Protein AF-L8HPZ8-F1 (afdb_monomer)

Secondary structure (DSSP, 8-state):
--GGGHHHHHHHHHS---GGGSPPPPSTT-HHHHHHHHHHHHHHHHHHHHHTTS---HHHHHHHHHHHHHHHHHHHHHH-

pLDDT: mean 92.68, std 3.65, range [73.44, 97.19]

Sequence (80 aa):
FNSWLNPLFKIGYKRRLEEDDMYSVLLEDRSQHLGEELQGYWDQEVLRAEKDVREPSLMKAILKCHWKSYLVLGIFILLE

Mean predicted aligned error: 5.31 Å

Nearest PDB structures (foldseek):
  8xom-assembly1_A  TM=9.676E-01  e=1.461E-08  Homo sapiens
  8xok-assembly1_A  TM=9.689E-01  e=3.132E-08  Homo sapiens
  8iz8-assembly1_A  TM=9.545E-01  e=3.132E-08  Homo sapiens
  8bwr-assembly1_A  TM=9.518E-01  e=4.885E-08  Homo sapiens
  8iza-assembly1_A  TM=9.271E-01  e=3.789E-08  Homo sapiens

Organism: NCBI:txid72004

Structure (mmCIF, N/CA/C/O backbone):
data_AF-L8HPZ8-F1
#
_entry.id   AF-L8HPZ8-F1
#
loop_
_atom_site.group_PDB
_atom_site.id
_atom_site.type_symbol
_atom_site.label_atom_id
_atom_site.label_alt_id
_atom_site.label_comp_id
_atom_site.label_asym_id
_atom_site.label_entity_id
_atom_site.label_seq_id
_atom_site.pdbx_PDB_ins_code
_atom_site.Cartn_x
_atom_site.Cartn_y
_atom_site.Cartn_z
_atom_site.occupancy
_atom_site.B_iso_or_equiv
_atom_site.auth_seq_id
_atom_site.auth_comp_id
_atom_site.auth_asym_id
_atom_site.auth_atom_id
_atom_site.pdbx_PDB_model_num
ATOM 1 N N . PHE A 1 1 ? 19.026 -6.677 -10.647 1.00 73.44 1 PHE A N 1
ATOM 2 C CA . PHE A 1 1 ? 18.665 -5.349 -10.108 1.00 73.44 1 PHE A CA 1
ATOM 3 C C . PHE A 1 1 ? 17.865 -4.591 -11.169 1.00 73.44 1 PHE A C 1
ATOM 5 O O . PHE A 1 1 ? 18.403 -4.382 -12.247 1.00 73.44 1 PHE A O 1
ATOM 12 N N . ASN A 1 2 ? 16.580 -4.297 -10.919 1.00 81.38 2 ASN A N 1
ATOM 13 C CA . ASN A 1 2 ? 15.669 -3.403 -11.675 1.00 81.38 2 ASN A CA 1
ATOM 14 C C . ASN A 1 2 ? 15.753 -3.362 -13.219 1.00 81.38 2 ASN A C 1
ATOM 16 O O . ASN A 1 2 ? 15.467 -2.341 -13.839 1.00 81.38 2 ASN A O 1
ATOM 20 N N . SER A 1 3 ? 16.092 -4.477 -13.870 1.00 93.06 3 SER A N 1
ATOM 21 C CA . SER A 1 3 ? 16.291 -4.533 -15.327 1.00 93.06 3 SER A CA 1
ATOM 22 C C . SER A 1 3 ? 15.011 -4.286 -16.138 1.00 93.06 3 SER A C 1
ATOM 24 O O . SER A 1 3 ? 15.090 -3.992 -17.329 1.00 93.06 3 SER A O 1
ATOM 26 N N . TRP A 1 4 ? 13.845 -4.359 -15.492 1.00 91.62 4 TRP A N 1
ATOM 27 C CA . TRP A 1 4 ? 12.539 -4.056 -16.076 1.00 91.62 4 TRP A CA 1
ATOM 28 C C . TRP A 1 4 ? 12.358 -2.566 -16.428 1.00 91.62 4 TRP A C 1
ATOM 30 O O . TRP A 1 4 ? 11.539 -2.247 -17.284 1.00 91.62 4 TRP A O 1
ATOM 40 N N . LEU A 1 5 ? 13.152 -1.657 -15.842 1.00 94.44 5 LEU A N 1
ATOM 41 C CA . LEU A 1 5 ? 13.128 -0.218 -16.157 1.00 94.44 5 LEU A CA 1
ATOM 42 C C . LEU A 1 5 ? 13.881 0.140 -17.446 1.00 94.44 5 LEU A C 1
ATOM 44 O O . LEU A 1 5 ? 13.666 1.207 -18.020 1.00 94.44 5 LEU A O 1
ATOM 48 N N . ASN A 1 6 ? 14.752 -0.748 -17.933 1.00 94.81 6 ASN A N 1
ATOM 49 C CA . ASN A 1 6 ? 15.609 -0.483 -19.091 1.00 94.81 6 ASN A CA 1
ATOM 50 C C . ASN A 1 6 ? 14.852 -0.029 -20.358 1.00 94.81 6 ASN A C 1
ATOM 52 O O . ASN A 1 6 ? 15.367 0.845 -21.059 1.00 94.81 6 ASN A O 1
ATOM 56 N N . PRO A 1 7 ? 13.665 -0.573 -20.696 1.00 94.19 7 PRO A N 1
ATOM 57 C CA . PRO A 1 7 ? 12.881 -0.089 -21.830 1.00 94.19 7 PRO A CA 1
ATOM 58 C C . PRO A 1 7 ? 12.452 1.373 -21.672 1.00 94.19 7 PRO A C 1
ATOM 60 O O . PRO A 1 7 ? 12.616 2.147 -22.612 1.00 94.19 7 PRO A O 1
ATOM 63 N N . LEU A 1 8 ? 12.002 1.775 -20.479 1.00 95.25 8 LEU A N 1
ATOM 64 C CA . LEU A 1 8 ? 11.553 3.143 -20.202 1.00 95.25 8 LEU A CA 1
ATOM 65 C C . LEU A 1 8 ? 12.705 4.144 -20.366 1.00 95.25 8 LEU A C 1
ATOM 67 O O . LEU A 1 8 ? 12.561 5.167 -21.035 1.00 95.25 8 LEU A O 1
ATOM 71 N N . PHE A 1 9 ? 13.892 3.804 -19.855 1.00 94.69 9 PHE A N 1
ATOM 72 C CA . PHE A 1 9 ? 15.086 4.637 -20.029 1.00 94.69 9 PHE A CA 1
ATOM 73 C C . PHE A 1 9 ? 15.521 4.763 -21.492 1.00 94.69 9 PHE A C 1
ATOM 75 O O . PHE A 1 9 ? 15.963 5.833 -21.906 1.00 94.69 9 PHE A O 1
ATOM 82 N N . LYS A 1 10 ? 15.357 3.716 -22.310 1.00 95.88 10 LYS A N 1
ATOM 83 C CA . LYS A 1 10 ? 15.640 3.796 -23.754 1.00 95.88 10 LYS A CA 1
ATOM 84 C C . LYS A 1 10 ? 14.694 4.749 -24.485 1.00 95.88 10 LYS A C 1
ATOM 86 O O . LYS A 1 10 ? 15.132 5.387 -25.441 1.00 95.88 10 LYS A O 1
ATOM 91 N N . ILE A 1 11 ? 13.429 4.835 -24.074 1.00 96.31 11 ILE A N 1
ATOM 92 C CA . ILE A 1 11 ? 12.454 5.772 -24.654 1.00 96.31 11 ILE A CA 1
ATOM 93 C C . ILE A 1 11 ? 12.807 7.199 -24.229 1.00 96.31 11 ILE A C 1
ATOM 95 O O . ILE A 1 11 ? 13.004 8.051 -25.095 1.00 96.31 11 ILE A O 1
ATOM 99 N N . GLY A 1 12 ? 13.014 7.418 -22.925 1.00 96.31 12 GLY A N 1
ATOM 100 C CA . GLY A 1 12 ? 13.396 8.714 -22.355 1.00 96.31 12 GLY A CA 1
ATOM 101 C C . GLY A 1 12 ? 14.723 9.270 -22.888 1.00 96.31 12 GLY A C 1
ATOM 102 O O . GLY A 1 12 ? 14.916 10.480 -22.946 1.00 96.31 12 GLY A O 1
ATOM 103 N N . TYR A 1 13 ? 15.638 8.395 -23.321 1.00 96.69 13 TYR A N 1
ATOM 104 C CA . TYR A 1 13 ? 16.874 8.804 -23.991 1.00 96.69 13 TYR A CA 1
ATOM 105 C C . TYR A 1 13 ? 16.635 9.350 -25.408 1.00 96.69 13 TYR A C 1
ATOM 107 O O . TYR A 1 13 ? 17.362 10.231 -25.861 1.00 96.69 13 TYR A O 1
ATOM 115 N N . LYS A 1 14 ? 15.634 8.829 -26.128 1.00 96.81 14 LYS A N 1
ATOM 116 C CA . LYS A 1 14 ? 15.335 9.214 -27.519 1.00 96.81 14 LYS A CA 1
ATOM 117 C C . LYS A 1 14 ? 14.408 10.422 -27.614 1.00 96.81 14 LYS A C 1
ATOM 119 O O . LYS A 1 14 ? 14.535 11.206 -28.550 1.00 96.81 14 LYS A O 1
ATOM 124 N N . ARG A 1 15 ? 13.454 10.541 -26.690 1.00 97.19 15 ARG A N 1
ATOM 125 C CA . ARG A 1 15 ? 12.450 11.611 -26.644 1.00 97.19 15 ARG A CA 1
ATOM 126 C C . ARG A 1 15 ? 11.994 11.866 -25.209 1.00 97.19 15 ARG A C 1
ATOM 128 O O . ARG A 1 15 ? 12.229 11.043 -24.331 1.00 97.19 15 ARG A O 1
ATOM 135 N N . ARG A 1 16 ? 11.309 12.991 -24.973 1.00 96.00 16 ARG A N 1
ATOM 136 C CA . ARG A 1 16 ? 10.607 13.203 -23.696 1.00 96.00 16 ARG A CA 1
ATOM 137 C C . ARG A 1 16 ? 9.493 12.166 -23.542 1.00 96.00 16 ARG A C 1
ATOM 139 O O . ARG A 1 16 ? 8.820 11.860 -24.518 1.00 96.00 16 ARG A O 1
ATOM 146 N N . LEU A 1 17 ? 9.338 11.648 -22.326 1.00 96.75 17 LEU A N 1
ATOM 147 C CA . LEU A 1 17 ? 8.268 10.712 -21.989 1.00 96.75 17 LEU A CA 1
ATOM 148 C C . LEU A 1 17 ? 6.914 11.4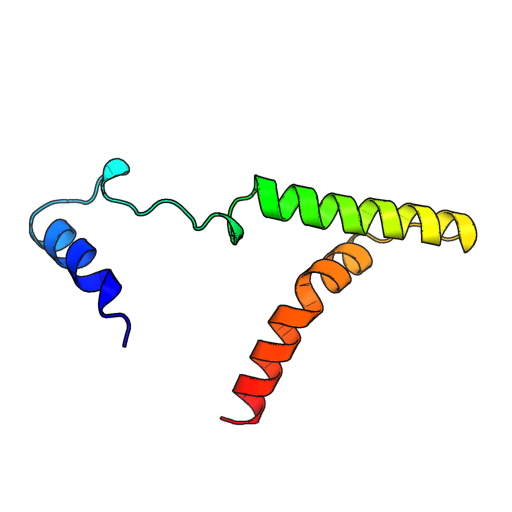25 -21.997 1.00 96.75 17 LEU A C 1
ATOM 150 O O . LEU A 1 17 ? 6.805 12.566 -21.543 1.00 96.75 17 LEU A O 1
ATOM 154 N N . GLU A 1 18 ? 5.910 10.719 -22.492 1.00 96.25 18 GLU A N 1
ATOM 155 C CA . GLU A 1 18 ? 4.500 11.100 -22.458 1.00 96.25 18 GLU A CA 1
ATOM 156 C C . GLU A 1 18 ? 3.742 10.202 -21.472 1.00 96.25 18 GLU A C 1
ATOM 158 O O . GLU A 1 18 ? 4.276 9.203 -20.989 1.00 96.25 18 GLU A O 1
ATOM 163 N N . GLU A 1 19 ? 2.498 10.556 -21.149 1.00 92.88 19 GLU A N 1
ATOM 164 C CA . GLU A 1 19 ? 1.669 9.786 -20.211 1.00 92.88 19 GLU A CA 1
ATOM 165 C C . GLU A 1 19 ? 1.461 8.339 -20.682 1.00 92.88 19 GLU A C 1
ATOM 167 O O . GLU A 1 19 ? 1.599 7.411 -19.890 1.00 92.88 19 GLU A O 1
ATOM 172 N N . ASP A 1 20 ? 1.262 8.141 -21.987 1.00 93.38 20 ASP A N 1
ATOM 173 C CA . ASP A 1 20 ? 1.086 6.819 -22.599 1.00 93.38 20 ASP A CA 1
ATOM 174 C C . ASP A 1 20 ? 2.347 5.934 -22.534 1.00 93.38 20 ASP A C 1
ATOM 176 O O . ASP A 1 20 ? 2.258 4.715 -22.687 1.00 93.38 20 ASP A O 1
ATOM 180 N N . ASP A 1 21 ? 3.532 6.520 -22.306 1.00 93.88 21 ASP A N 1
ATOM 181 C CA . ASP A 1 21 ? 4.778 5.763 -22.116 1.00 93.88 21 ASP A CA 1
ATOM 182 C C . ASP A 1 21 ? 4.893 5.181 -20.693 1.00 93.88 21 ASP A C 1
ATOM 184 O O . ASP A 1 21 ? 5.749 4.326 -20.437 1.00 93.88 21 ASP A O 1
ATOM 188 N N . MET A 1 22 ? 4.076 5.657 -19.748 1.00 94.25 22 MET A N 1
ATOM 189 C CA . MET A 1 22 ? 4.134 5.248 -18.349 1.00 94.25 22 MET A CA 1
ATOM 190 C C . MET A 1 22 ? 3.390 3.933 -18.123 1.00 94.25 22 MET A C 1
ATOM 192 O O . MET A 1 22 ? 2.293 3.700 -18.625 1.00 94.25 22 MET A O 1
ATOM 196 N N . TYR A 1 23 ? 3.975 3.061 -17.301 1.00 92.38 23 TYR A N 1
ATOM 197 C CA . TYR A 1 23 ? 3.299 1.837 -16.890 1.00 92.38 23 TYR A CA 1
ATOM 198 C C . TYR A 1 23 ? 2.074 2.157 -16.030 1.00 92.38 23 TYR A C 1
ATOM 200 O O . TYR A 1 23 ? 2.141 2.982 -15.117 1.00 92.38 23 TYR A O 1
ATOM 208 N N . SER A 1 24 ? 0.974 1.445 -16.274 1.00 91.75 24 SER A N 1
ATOM 209 C CA . SER A 1 24 ? -0.174 1.473 -15.373 1.00 91.75 24 SER A CA 1
ATOM 210 C C . SER A 1 24 ? 0.220 0.944 -13.998 1.00 91.75 24 SER A C 1
ATOM 212 O O . SER A 1 24 ? 0.965 -0.036 -13.904 1.00 91.75 24 SER A O 1
ATOM 214 N N . VAL A 1 25 ? -0.353 1.527 -12.947 1.00 91.31 25 VAL A N 1
ATOM 215 C CA . VAL A 1 25 ? -0.237 0.976 -11.595 1.00 91.31 25 VAL A CA 1
ATOM 216 C C . VAL A 1 25 ? -0.709 -0.478 -11.558 1.00 91.31 25 VAL A C 1
ATOM 218 O O . VAL A 1 25 ? -1.676 -0.859 -12.236 1.00 91.31 25 VAL A O 1
ATOM 221 N N . LEU A 1 26 ? -0.011 -1.278 -10.752 1.00 90.69 26 LEU A N 1
ATOM 222 C CA . LEU A 1 26 ? -0.419 -2.638 -10.422 1.00 90.69 26 LEU A CA 1
ATOM 223 C C . LEU A 1 26 ? -1.838 -2.617 -9.847 1.00 90.69 26 LEU A C 1
ATOM 225 O O . LEU A 1 26 ? -2.267 -1.614 -9.276 1.00 90.6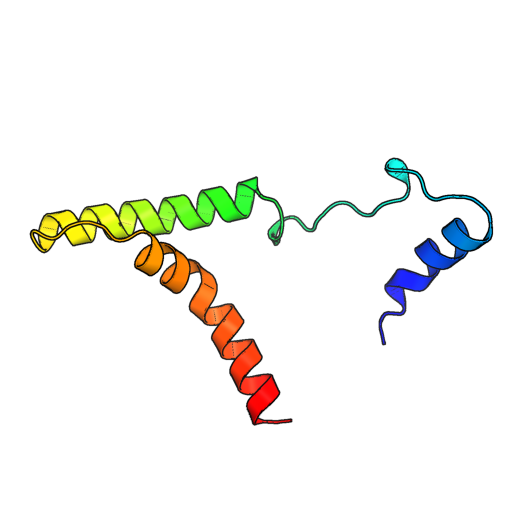9 26 LEU A O 1
ATOM 229 N N . LEU A 1 27 ? -2.591 -3.700 -10.038 1.00 89.19 27 LEU A N 1
ATOM 230 C CA . LEU A 1 27 ? -3.985 -3.765 -9.585 1.00 89.19 27 LEU A CA 1
ATOM 231 C C . LEU A 1 27 ? -4.082 -3.557 -8.071 1.00 89.19 27 LEU A C 1
ATOM 233 O O . LEU A 1 27 ? -4.998 -2.883 -7.606 1.00 89.19 27 LEU A O 1
ATOM 237 N N . GLU A 1 28 ? -3.102 -4.082 -7.345 1.00 87.94 28 GLU A N 1
ATOM 238 C CA . GLU A 1 28 ? -2.947 -3.997 -5.899 1.00 87.94 28 GLU A CA 1
ATOM 239 C C . GLU A 1 28 ? -2.682 -2.558 -5.424 1.00 87.94 28 GLU A C 1
ATOM 241 O O . GLU A 1 28 ? -3.149 -2.164 -4.361 1.00 87.94 28 GLU A O 1
ATOM 246 N N . ASP A 1 29 ? -2.001 -1.745 -6.237 1.00 88.56 29 ASP A N 1
ATOM 247 C CA . ASP A 1 29 ? -1.643 -0.358 -5.905 1.00 88.56 29 ASP A CA 1
ATOM 248 C C . ASP A 1 29 ? -2.700 0.661 -6.366 1.00 88.56 29 ASP A C 1
ATOM 250 O O . ASP A 1 29 ? -2.535 1.876 -6.212 1.00 88.56 29 ASP A O 1
ATOM 254 N N . ARG A 1 30 ? -3.805 0.199 -6.966 1.00 92.69 30 ARG A N 1
ATOM 255 C CA . ARG A 1 30 ? -4.889 1.089 -7.393 1.00 92.69 30 ARG A CA 1
ATOM 256 C C . ARG A 1 30 ? -5.600 1.676 -6.183 1.00 92.69 30 ARG A C 1
ATOM 258 O O . ARG A 1 30 ? -6.002 0.960 -5.269 1.00 92.69 30 ARG A O 1
ATOM 265 N N . SER A 1 31 ? -5.879 2.976 -6.251 1.00 92.81 31 SER A N 1
ATOM 266 C CA . SER A 1 31 ? -6.635 3.698 -5.220 1.00 92.81 31 SER A CA 1
ATOM 267 C C . SER A 1 31 ? -7.999 3.074 -4.926 1.00 92.81 31 SER A C 1
ATOM 269 O O . SER A 1 31 ? -8.420 3.066 -3.775 1.00 92.81 31 SER A O 1
ATOM 271 N N . GLN A 1 32 ? -8.670 2.522 -5.943 1.00 92.56 32 GLN A N 1
ATOM 272 C CA . GLN A 1 32 ? -9.931 1.807 -5.764 1.00 92.56 32 GLN A CA 1
ATOM 273 C C . GLN A 1 32 ? -9.758 0.580 -4.861 1.00 92.56 32 GLN A C 1
ATOM 275 O O . GLN A 1 32 ? -10.481 0.450 -3.880 1.00 92.56 32 GLN A O 1
ATOM 280 N N . HIS A 1 33 ? -8.787 -0.285 -5.165 1.00 91.44 33 HIS A N 1
ATOM 281 C CA . HIS A 1 33 ? -8.546 -1.503 -4.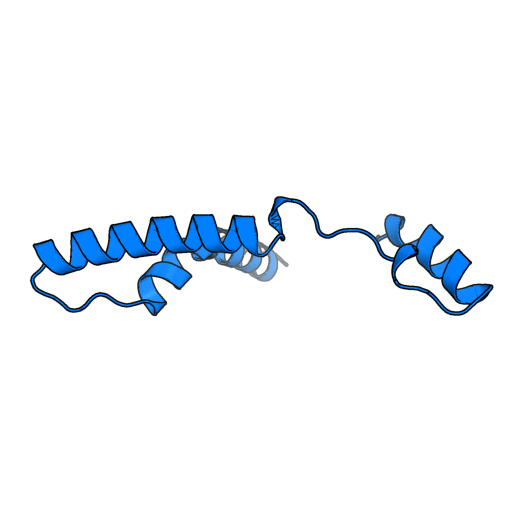394 1.00 91.44 33 HIS A CA 1
ATOM 282 C C . HIS A 1 33 ? -8.163 -1.180 -2.944 1.00 91.44 33 HIS A C 1
ATOM 284 O O . HIS A 1 33 ? -8.773 -1.695 -2.009 1.00 91.44 33 HIS A O 1
ATOM 290 N N . LEU A 1 34 ? -7.216 -0.254 -2.761 1.00 92.19 34 LEU A N 1
ATOM 291 C CA . LEU A 1 34 ? -6.782 0.200 -1.438 1.00 92.19 34 LEU A CA 1
ATOM 292 C C . LEU A 1 34 ? -7.924 0.862 -0.649 1.00 92.19 34 LEU A C 1
ATOM 294 O O . LEU A 1 34 ? -8.033 0.685 0.563 1.00 92.19 34 LEU A O 1
ATOM 298 N N . GLY A 1 35 ? -8.790 1.615 -1.332 1.00 93.44 35 GLY A N 1
ATOM 299 C CA . GLY A 1 35 ? -9.966 2.243 -0.737 1.00 93.44 35 GLY A CA 1
ATOM 300 C C . GLY A 1 35 ? -11.011 1.226 -0.282 1.00 93.44 35 GLY A C 1
ATOM 301 O O . GLY A 1 35 ? -11.515 1.335 0.834 1.00 93.44 35 GLY A O 1
ATOM 302 N N . GLU A 1 36 ? -11.304 0.219 -1.107 1.00 94.75 36 GLU A N 1
ATOM 303 C CA . GLU A 1 36 ? -12.220 -0.878 -0.770 1.00 94.75 36 GLU A CA 1
ATOM 304 C C . GLU A 1 36 ? -11.705 -1.695 0.426 1.00 94.75 36 GLU A C 1
ATOM 306 O O . GLU A 1 36 ? -12.472 -2.009 1.341 1.00 94.75 36 GLU A O 1
ATOM 311 N N . GLU A 1 37 ? -10.401 -1.984 0.476 1.00 93.56 37 GLU A N 1
ATOM 312 C CA . GLU A 1 37 ? -9.786 -2.683 1.607 1.00 93.56 37 GLU A CA 1
ATOM 313 C C . GLU A 1 37 ? -9.889 -1.857 2.901 1.00 93.56 37 GLU A C 1
ATOM 315 O O . GLU A 1 37 ? -10.357 -2.360 3.930 1.00 93.56 37 GLU A O 1
ATOM 320 N N . LEU A 1 38 ? -9.517 -0.573 2.851 1.00 94.88 38 LEU A N 1
ATOM 321 C CA . LEU A 1 38 ? -9.601 0.326 4.003 1.00 94.88 38 LEU A CA 1
ATOM 322 C C . LEU A 1 38 ? -11.043 0.480 4.499 1.00 94.88 38 LEU A C 1
ATOM 324 O O . LEU A 1 38 ? -11.268 0.456 5.711 1.00 94.88 38 LEU A O 1
ATOM 328 N N . GLN A 1 39 ? -12.014 0.593 3.588 1.00 95.19 39 GLN A N 1
ATOM 329 C CA . GLN A 1 39 ? -13.434 0.655 3.928 1.00 95.19 39 GLN A CA 1
ATOM 330 C C . GLN A 1 39 ? -13.868 -0.599 4.699 1.00 95.19 39 GLN A C 1
ATOM 332 O O . GLN A 1 39 ? -14.504 -0.487 5.745 1.00 95.19 39 GLN A O 1
ATOM 337 N N . GLY A 1 40 ? -13.443 -1.789 4.266 1.00 95.25 40 GLY A N 1
ATOM 338 C CA . GLY A 1 40 ? -13.730 -3.033 4.982 1.00 95.25 40 GLY A CA 1
ATOM 339 C C . GLY A 1 40 ? -13.164 -3.058 6.409 1.00 95.25 40 GLY A C 1
ATOM 340 O O . GLY A 1 40 ? -13.828 -3.522 7.341 1.00 95.25 40 GLY A O 1
ATOM 341 N N . TYR A 1 41 ? -11.952 -2.535 6.625 1.00 94.69 41 TYR A N 1
ATOM 342 C CA . TYR A 1 41 ? -11.379 -2.403 7.972 1.00 94.69 41 TYR A CA 1
ATOM 343 C C . TYR A 1 41 ? -12.069 -1.328 8.813 1.00 94.69 41 TYR A C 1
ATOM 345 O O . TYR A 1 41 ? -12.203 -1.506 10.028 1.00 94.69 41 TYR A O 1
ATOM 353 N N . TRP A 1 42 ? -12.504 -0.238 8.186 1.00 96.06 42 TRP A N 1
ATOM 354 C CA . TRP A 1 42 ? -13.265 0.822 8.832 1.00 96.06 42 TRP A CA 1
ATOM 355 C C . TRP A 1 42 ? -14.610 0.307 9.344 1.00 96.06 42 TRP A C 1
ATOM 357 O O . TRP A 1 42 ? -14.900 0.459 10.529 1.00 96.06 42 TRP A O 1
ATOM 367 N N . ASP A 1 43 ? -15.370 -0.401 8.510 1.00 96.50 43 ASP A N 1
ATOM 368 C CA . ASP A 1 43 ? -16.667 -0.968 8.888 1.00 96.50 43 ASP A CA 1
ATOM 369 C C . ASP A 1 43 ? -16.521 -1.940 10.076 1.00 96.50 43 ASP A C 1
ATOM 371 O O . ASP A 1 43 ? -17.311 -1.926 11.023 1.00 96.50 43 ASP A O 1
ATOM 375 N N . GLN A 1 44 ? -15.445 -2.736 10.100 1.00 94.50 44 GLN A N 1
ATOM 376 C CA . GLN A 1 44 ? -15.120 -3.589 11.248 1.00 94.50 44 GLN A CA 1
ATOM 377 C C . GLN A 1 44 ? -14.787 -2.797 12.519 1.00 94.50 44 GLN A C 1
ATOM 379 O O . GLN A 1 44 ? -15.122 -3.251 13.615 1.00 94.50 44 GLN A O 1
ATOM 384 N N . GLU A 1 45 ? -14.079 -1.672 12.408 1.00 95.00 45 GLU A N 1
ATOM 385 C CA . GLU A 1 45 ? -13.742 -0.827 13.557 1.00 95.00 45 GLU A CA 1
ATOM 386 C C . GLU A 1 45 ? -14.989 -0.138 14.110 1.00 95.00 45 GLU A C 1
ATOM 388 O O . GLU A 1 45 ? -15.150 -0.118 15.327 1.00 95.00 45 GLU A O 1
ATOM 393 N N . VAL A 1 46 ? -15.8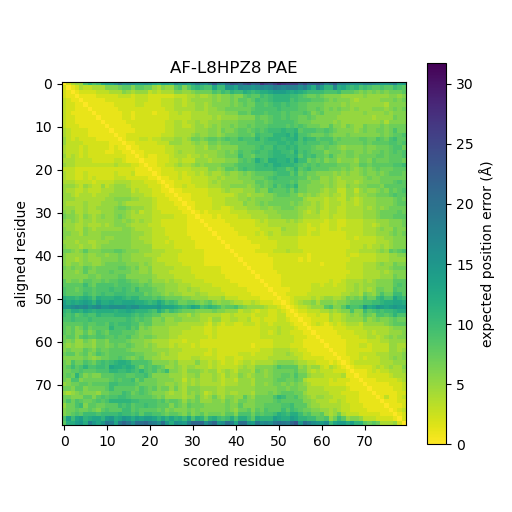97 0.330 13.249 1.00 95.31 46 VAL A N 1
ATOM 394 C CA . VAL A 1 46 ? -17.194 0.902 13.646 1.00 95.31 46 VAL A CA 1
ATOM 395 C C . VAL A 1 46 ? -18.015 -0.120 14.431 1.00 95.31 46 VAL A C 1
ATOM 397 O O . VAL A 1 46 ? -18.416 0.161 15.559 1.00 95.31 46 VAL A O 1
ATOM 400 N N . LEU A 1 47 ? -18.166 -1.344 13.912 1.00 95.31 47 LEU A N 1
ATOM 401 C CA . LEU A 1 47 ? -18.906 -2.412 14.600 1.00 95.31 47 LEU A CA 1
ATOM 402 C C . LEU A 1 47 ? -18.292 -2.799 15.954 1.00 95.31 47 LEU A C 1
ATOM 404 O O . LEU A 1 47 ? -19.000 -3.207 16.874 1.00 95.31 47 LEU A O 1
ATOM 408 N N . ARG A 1 48 ? -16.964 -2.726 16.089 1.00 92.31 48 ARG A N 1
ATOM 409 C CA . ARG A 1 48 ? -16.276 -2.974 17.367 1.00 92.31 48 ARG A CA 1
ATOM 410 C C . ARG A 1 48 ? -16.447 -1.807 18.325 1.00 92.31 48 ARG A C 1
ATOM 412 O O . ARG A 1 48 ? -16.662 -2.020 19.508 1.00 92.31 48 ARG A O 1
ATOM 419 N N . ALA A 1 49 ? -16.336 -0.586 17.817 1.00 93.12 49 ALA A N 1
ATOM 420 C CA . ALA A 1 49 ? -16.459 0.627 18.602 1.00 93.12 49 ALA A CA 1
ATOM 421 C C . ALA A 1 49 ? -17.859 0.766 19.213 1.00 93.12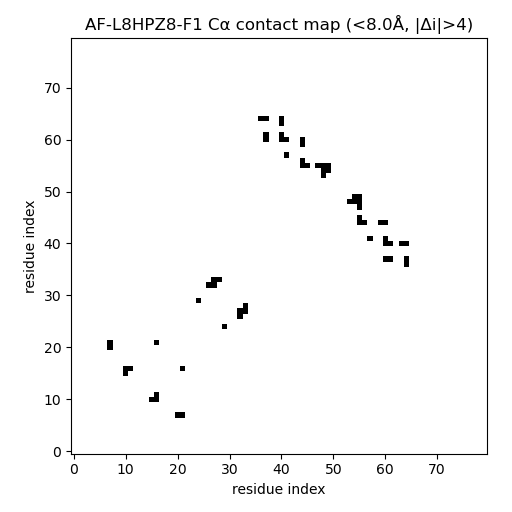 49 ALA A C 1
ATOM 423 O O . ALA A 1 49 ? -17.976 1.073 20.396 1.00 93.12 49 ALA A O 1
ATOM 424 N N . GLU A 1 50 ? -18.896 0.417 18.451 1.00 93.69 50 GLU A N 1
ATOM 425 C CA . GLU A 1 50 ? -20.276 0.363 18.934 1.00 93.69 50 GLU A CA 1
ATOM 426 C C . GLU A 1 50 ? -20.452 -0.658 20.070 1.00 93.69 50 GLU A C 1
ATOM 428 O O . GLU A 1 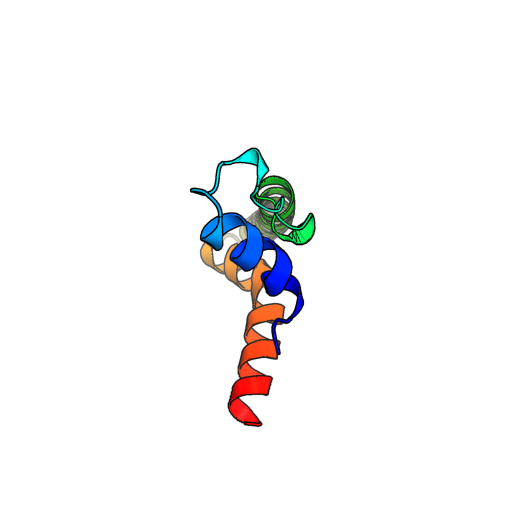50 ? -21.018 -0.334 21.112 1.00 93.69 50 GLU A O 1
ATOM 433 N N . LYS A 1 51 ? -19.902 -1.871 19.915 1.00 93.38 51 LYS A N 1
ATOM 434 C CA . LYS A 1 51 ? -19.944 -2.917 20.956 1.00 93.38 51 LYS A CA 1
ATOM 435 C C . LYS A 1 51 ? -19.203 -2.522 22.231 1.00 93.38 51 LYS A C 1
ATOM 437 O O . LYS A 1 51 ? -19.667 -2.828 23.324 1.00 93.38 51 LYS A O 1
ATOM 442 N N . ASP A 1 52 ? -18.067 -1.853 22.078 1.00 92.31 52 ASP A N 1
ATOM 443 C CA . ASP A 1 52 ? -17.197 -1.450 23.182 1.00 92.31 52 ASP A CA 1
ATOM 444 C C . ASP A 1 52 ? -17.598 -0.088 23.789 1.00 92.31 52 ASP A C 1
ATOM 446 O O . ASP A 1 52 ? -16.895 0.411 24.667 1.00 92.31 52 ASP A O 1
ATOM 450 N N . VAL A 1 53 ? -18.695 0.530 23.319 1.00 91.62 53 VAL A N 1
ATOM 451 C CA . VAL A 1 53 ? -19.170 1.872 23.719 1.00 91.62 53 VAL A CA 1
ATOM 452 C C . VAL A 1 53 ?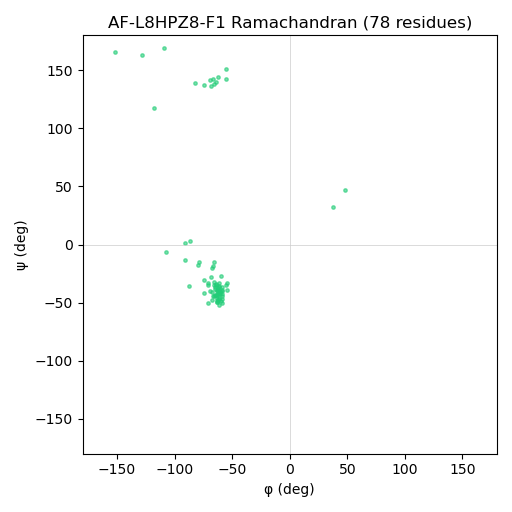 -18.030 2.902 23.688 1.00 91.62 53 VAL A C 1
ATOM 454 O O . VAL A 1 53 ? -17.799 3.668 24.624 1.00 91.62 53 VAL A O 1
ATOM 457 N N . ARG A 1 54 ? -17.265 2.891 22.595 1.00 93.19 54 ARG A N 1
ATOM 458 C CA . ARG A 1 54 ? -16.128 3.790 22.357 1.00 93.19 54 ARG A CA 1
ATOM 459 C C . ARG A 1 54 ? -16.259 4.461 20.998 1.00 93.19 54 ARG A C 1
ATOM 461 O O . ARG A 1 54 ? -16.966 3.977 20.120 1.00 93.19 54 ARG A O 1
ATOM 468 N N . GLU A 1 55 ? -15.512 5.536 20.791 1.00 92.50 55 GLU A N 1
ATOM 469 C CA . GLU A 1 55 ? -15.434 6.162 19.473 1.00 92.50 55 GLU A CA 1
ATOM 470 C C . GLU A 1 55 ? -14.563 5.332 18.509 1.00 92.50 55 GLU A C 1
ATOM 472 O O . GLU A 1 55 ? -13.493 4.838 18.901 1.00 92.50 55 GLU A O 1
ATOM 477 N N . PRO A 1 56 ? -14.994 5.157 17.245 1.00 92.75 56 PRO A N 1
ATOM 478 C CA . PRO A 1 56 ? -14.189 4.493 16.230 1.00 92.75 56 PRO A CA 1
ATOM 479 C C . PRO A 1 56 ? -12.955 5.332 15.892 1.00 92.75 56 PRO A C 1
ATOM 481 O O . PRO A 1 56 ? -13.009 6.558 15.817 1.00 92.75 56 PRO A O 1
ATOM 484 N N . SER A 1 57 ? -11.823 4.668 15.656 1.00 93.81 57 SER A N 1
ATOM 485 C CA . SER A 1 57 ? -10.563 5.341 15.337 1.00 93.81 57 SER A CA 1
ATOM 486 C C . SER A 1 57 ? -10.063 4.951 13.954 1.00 93.81 57 SER A C 1
ATOM 488 O O . SER A 1 57 ? -9.683 3.804 13.714 1.00 93.81 57 SER A O 1
ATOM 490 N N . LEU A 1 58 ? -9.975 5.937 13.060 1.00 92.75 58 LEU A N 1
ATOM 491 C CA . LEU A 1 58 ? -9.469 5.730 11.702 1.00 92.75 58 LEU A CA 1
ATOM 492 C C . LEU A 1 58 ? -8.014 5.243 11.708 1.00 92.75 58 LEU A C 1
ATOM 494 O O . LEU A 1 58 ? -7.645 4.362 10.937 1.00 92.75 58 LEU A O 1
ATOM 498 N N . MET A 1 59 ? -7.199 5.746 12.639 1.00 92.12 59 MET A N 1
ATOM 499 C CA . MET A 1 59 ? -5.800 5.335 12.772 1.00 92.12 59 MET A CA 1
ATOM 500 C C . MET A 1 59 ? -5.663 3.837 13.085 1.00 92.12 59 MET A C 1
ATOM 502 O O . MET A 1 59 ? -4.755 3.186 12.573 1.00 92.12 59 MET A O 1
ATOM 506 N N . LYS A 1 60 ? -6.588 3.261 13.870 1.00 90.88 60 LYS A N 1
ATOM 507 C CA . LYS A 1 60 ? -6.616 1.812 14.135 1.00 90.88 60 LYS A CA 1
ATOM 508 C C . LYS A 1 60 ? -6.969 1.013 12.883 1.00 90.88 60 LYS A C 1
ATOM 510 O O . LYS A 1 60 ? -6.342 -0.017 12.645 1.00 90.88 60 LYS A O 1
ATOM 515 N N . ALA A 1 61 ? -7.927 1.485 12.084 1.00 93.75 61 ALA A N 1
ATOM 516 C CA . ALA A 1 61 ? -8.291 0.846 10.820 1.00 93.75 61 ALA A CA 1
ATOM 517 C C . ALA A 1 61 ? -7.117 0.861 9.825 1.00 93.75 61 ALA A C 1
ATOM 519 O O . ALA A 1 61 ? -6.758 -0.189 9.296 1.00 93.75 61 ALA A O 1
ATOM 520 N N . ILE A 1 62 ? -6.443 2.007 9.667 1.00 93.25 62 ILE A N 1
ATOM 521 C CA . ILE A 1 62 ? -5.256 2.156 8.806 1.00 93.25 62 ILE A CA 1
ATOM 522 C C . ILE A 1 62 ? -4.125 1.226 9.260 1.00 93.25 62 ILE A C 1
ATOM 524 O O . ILE A 1 62 ? -3.558 0.491 8.451 1.00 93.25 62 ILE A O 1
ATOM 528 N N . LEU A 1 63 ? -3.813 1.211 10.562 1.00 92.25 63 LEU A N 1
ATOM 529 C CA . LEU A 1 63 ? -2.758 0.349 11.094 1.00 92.25 63 LEU A CA 1
ATOM 530 C C . LEU A 1 63 ? -3.082 -1.129 10.845 1.00 92.25 63 LEU A C 1
ATOM 532 O O . LEU A 1 63 ? -2.220 -1.892 10.420 1.00 92.25 63 LEU A O 1
ATOM 536 N N . LYS A 1 64 ? -4.336 -1.535 11.052 1.00 90.56 64 LYS A N 1
ATOM 537 C CA . LYS A 1 64 ? -4.787 -2.912 10.828 1.00 90.56 64 LYS A CA 1
ATOM 538 C C . LYS A 1 64 ? -4.793 -3.312 9.346 1.00 90.56 64 LYS A C 1
ATOM 540 O O . LYS A 1 64 ? -4.582 -4.489 9.062 1.00 90.56 64 LYS A O 1
ATOM 545 N N . CYS A 1 65 ? -4.976 -2.359 8.437 1.00 90.50 65 CYS A N 1
ATOM 546 C CA . CYS A 1 65 ? -4.864 -2.574 6.997 1.00 90.50 65 CYS A CA 1
ATOM 547 C C . CYS A 1 65 ? -3.413 -2.877 6.590 1.00 90.50 65 CYS A C 1
ATOM 549 O O . CYS A 1 65 ? -3.147 -3.868 5.918 1.00 90.50 65 CYS A O 1
ATOM 551 N N . HIS A 1 66 ? -2.444 -2.088 7.070 1.00 89.00 66 HIS A N 1
ATOM 552 C CA . HIS A 1 66 ? -1.080 -2.118 6.523 1.00 89.00 66 HIS A CA 1
ATOM 553 C C . HIS A 1 66 ? -0.002 -2.764 7.413 1.00 89.00 66 HIS A C 1
ATOM 555 O O . HIS A 1 66 ? 1.126 -2.945 6.951 1.00 89.00 66 HIS A O 1
ATOM 561 N N . TRP A 1 67 ? -0.291 -3.146 8.666 1.00 89.12 67 TRP A N 1
ATOM 562 C CA . TRP A 1 67 ? 0.734 -3.649 9.604 1.00 89.12 67 TRP A CA 1
ATOM 563 C C . TRP A 1 67 ? 1.550 -4.835 9.074 1.00 89.12 67 TRP A C 1
ATOM 565 O O . TRP A 1 67 ? 2.731 -4.936 9.393 1.00 89.12 67 TRP A O 1
ATOM 575 N N . LYS A 1 68 ? 0.953 -5.725 8.266 1.00 87.81 68 LYS A N 1
ATOM 576 C CA . LYS A 1 68 ? 1.645 -6.906 7.725 1.00 87.81 68 LYS A CA 1
ATOM 577 C C . LYS A 1 68 ? 2.802 -6.509 6.813 1.00 87.81 68 LYS A C 1
ATOM 579 O O . LYS A 1 68 ? 3.905 -7.021 6.978 1.00 87.81 68 LYS A O 1
ATOM 584 N N . SER A 1 69 ? 2.562 -5.578 5.891 1.00 87.56 69 SER A N 1
ATOM 585 C CA . SER A 1 69 ? 3.578 -5.094 4.952 1.00 87.56 69 SER A CA 1
ATOM 586 C C . SER A 1 69 ? 4.716 -4.391 5.692 1.00 87.56 69 SER A C 1
ATOM 588 O O . SER A 1 69 ? 5.884 -4.673 5.436 1.00 87.56 69 SER A O 1
ATOM 590 N N . TYR A 1 70 ? 4.388 -3.554 6.684 1.00 88.88 70 TYR A N 1
ATOM 591 C CA . TYR A 1 70 ? 5.392 -2.907 7.535 1.00 88.88 70 TYR A CA 1
ATOM 592 C C . TYR A 1 70 ? 6.185 -3.900 8.392 1.00 88.88 70 TYR A C 1
ATOM 594 O O . TYR A 1 70 ? 7.384 -3.716 8.579 1.00 88.88 70 TYR A O 1
ATOM 602 N N . LEU A 1 71 ? 5.550 -4.966 8.885 1.00 92.44 71 LEU A N 1
ATOM 603 C CA . LEU A 1 71 ? 6.220 -6.003 9.669 1.00 92.44 71 LEU A CA 1
ATOM 604 C C . LEU A 1 71 ? 7.235 -6.773 8.824 1.00 92.44 71 LEU A C 1
ATOM 606 O O . LEU A 1 71 ? 8.357 -6.991 9.273 1.00 92.44 71 LEU A O 1
ATOM 610 N N . VAL A 1 72 ? 6.868 -7.147 7.597 1.00 93.38 72 VAL A N 1
ATOM 611 C CA . VAL A 1 72 ? 7.781 -7.825 6.665 1.00 93.38 72 VAL A CA 1
ATOM 612 C C . VAL A 1 72 ? 8.982 -6.933 6.348 1.00 93.38 72 VAL A C 1
ATOM 614 O O . VAL A 1 72 ? 10.116 -7.388 6.465 1.00 93.38 72 VAL A O 1
ATOM 617 N N . LEU A 1 73 ? 8.752 -5.655 6.029 1.00 92.06 73 LEU A N 1
ATOM 618 C CA . LEU A 1 73 ? 9.828 -4.681 5.809 1.00 92.06 73 LEU A CA 1
ATOM 619 C C . LEU A 1 73 ? 10.732 -4.530 7.041 1.00 92.06 73 LEU A C 1
ATOM 621 O O . LEU A 1 73 ? 11.951 -4.510 6.906 1.00 92.06 73 LEU A O 1
ATOM 625 N N . GLY A 1 74 ? 10.149 -4.479 8.240 1.00 92.81 74 GLY A N 1
ATOM 626 C CA . GLY A 1 74 ? 10.902 -4.412 9.492 1.00 92.81 74 GLY A CA 1
ATOM 627 C C . GLY A 1 74 ? 11.793 -5.635 9.727 1.00 92.81 74 GLY A 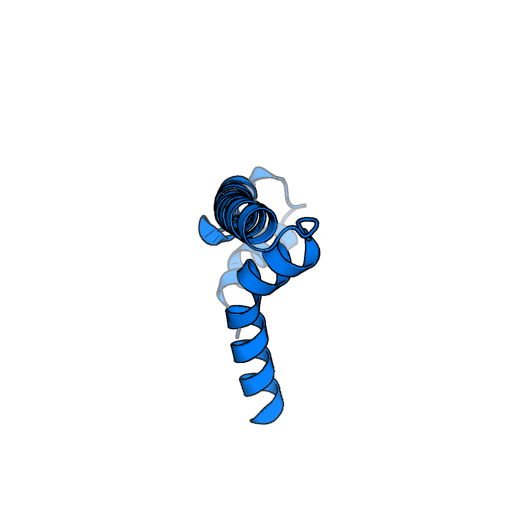C 1
ATOM 628 O O . GLY A 1 74 ? 12.927 -5.479 10.168 1.00 92.81 74 GLY A O 1
ATOM 629 N N . ILE A 1 75 ? 11.320 -6.841 9.390 1.00 95.50 75 ILE A N 1
ATOM 630 C CA . ILE A 1 75 ? 12.132 -8.068 9.460 1.00 95.50 75 ILE A CA 1
ATOM 631 C C . ILE A 1 75 ? 13.298 -8.005 8.472 1.00 95.50 75 ILE A C 1
ATOM 633 O O . ILE A 1 75 ? 14.411 -8.358 8.846 1.00 95.50 75 ILE A O 1
ATOM 637 N N . PHE A 1 76 ? 13.063 -7.544 7.238 1.00 93.81 76 PHE A N 1
ATOM 638 C CA . PHE A 1 76 ? 14.136 -7.381 6.253 1.00 93.81 76 PHE A CA 1
ATOM 639 C C . PHE A 1 76 ? 15.230 -6.434 6.754 1.00 93.81 76 PHE A C 1
ATOM 641 O O . PHE A 1 76 ? 16.393 -6.808 6.706 1.00 93.81 76 PHE A O 1
ATOM 648 N N . ILE A 1 77 ? 14.858 -5.271 7.298 1.00 95.25 77 ILE A N 1
ATOM 649 C CA . ILE A 1 77 ? 15.813 -4.293 7.850 1.00 95.25 77 ILE A CA 1
ATOM 650 C C . ILE A 1 77 ? 16.571 -4.854 9.063 1.00 95.25 77 ILE A C 1
ATOM 652 O O . ILE A 1 77 ? 17.720 -4.504 9.282 1.00 95.25 77 ILE A O 1
ATOM 656 N N . LEU A 1 78 ? 15.931 -5.693 9.883 1.00 95.06 78 LEU A N 1
ATOM 657 C CA . LEU A 1 78 ? 16.562 -6.270 11.074 1.00 95.06 78 LEU A CA 1
ATOM 658 C C . LEU A 1 78 ? 17.574 -7.377 10.741 1.00 95.06 78 LEU A C 1
ATOM 660 O O . LEU A 1 78 ? 18.500 -7.603 11.516 1.00 95.06 78 LEU A O 1
ATOM 664 N N . LEU A 1 79 ? 17.344 -8.111 9.650 1.00 92.94 79 LEU A N 1
ATOM 665 C CA . 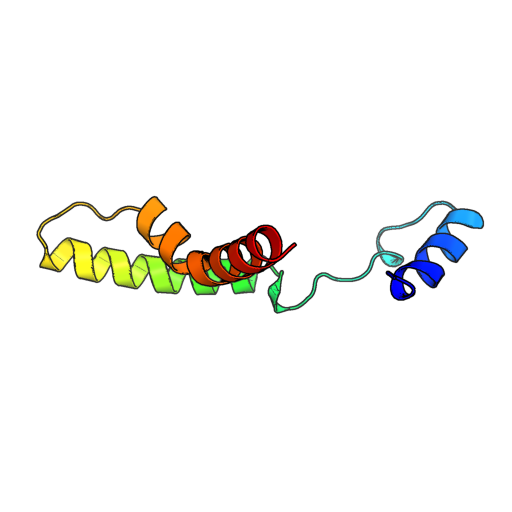LEU A 1 79 ? 18.196 -9.216 9.201 1.00 92.94 79 LEU A CA 1
ATOM 666 C C . LEU A 1 79 ? 19.306 -8.776 8.234 1.00 92.94 79 LEU A C 1
ATOM 668 O O . LEU A 1 79 ? 20.202 -9.578 7.965 1.00 92.94 79 LEU A O 1
ATOM 672 N N . GLU A 1 80 ? 19.213 -7.558 7.698 1.00 80.62 80 GLU A N 1
ATOM 673 C CA . GLU A 1 80 ? 20.282 -6.872 6.961 1.00 80.62 80 GLU A CA 1
ATOM 674 C C . GLU A 1 80 ? 21.402 -6.411 7.907 1.00 80.62 80 GLU A C 1
ATOM 676 O O . GLU A 1 80 ? 22.581 -6.668 7.566 1.00 80.62 80 GLU A O 1
#

Radius of gyration: 19.65 Å; Cα contacts (8 Å, |Δi|>4): 32; chains: 1; bounding box: 41×22×51 Å

Foldseek 3Di:
DPCVCVVVVVVVVVDNDDPVSDDDDDPCPDPVNLVVLLVVLQVVQVVVCVVVVHDRDSVVSVCVSCVVVVVVVVVVVVVD

Solvent-accessible surface area (backbone atoms only — not comparable to full-atom values): 4839 Å² total; per-residue (Å²): 128,77,69,83,52,52,65,56,54,56,48,50,73,76,40,85,78,54,76,88,73,54,80,77,76,53,75,78,71,30,68,65,52,50,47,54,52,48,48,56,38,40,56,53,39,44,60,47,15,62,75,68,75,46,81,61,54,69,69,58,24,54,47,70,69,45,46,66,63,54,50,53,52,49,52,52,64,71,74,105